Protein AF-A0A7K7SKT2-F1 (afdb_monomer_lite)

Radius of gyration: 25.68 Å; chains: 1; bounding box: 48×36×65 Å

Sequence (162 aa):
AFCPAHSPEQAVEATPEPGTQCLICMEPVEDRKTYSTMVCPACKSTWFHRDCIQGQALCAGILSLQCPLCRNSEAFVVEMFIMGIRIPFRLPSWEDEDAFAELGERHSQCDANDCLYPGGRDEAEEEGPWELLLCCSCAAEGTHRHCSGLRDSITSWECDSC

Structure (mmCIF, N/CA/C/O backbone):
data_AF-A0A7K7SKT2-F1
#
_entry.id   AF-A0A7K7SKT2-F1
#
loop_
_atom_site.group_PDB
_atom_site.id
_atom_site.type_symbol
_atom_site.label_atom_id
_atom_site.label_alt_id
_atom_site.label_comp_id
_atom_site.label_asym_id
_atom_site.label_entity_id
_atom_site.label_seq_id
_atom_site.pdbx_PDB_ins_code
_atom_site.Cartn_x
_atom_site.Cartn_y
_atom_site.Cartn_z
_atom_site.occupancy
_atom_site.B_iso_or_equiv
_atom_site.auth_seq_id
_atom_site.auth_comp_id
_atom_site.auth_asym_id
_atom_site.auth_atom_id
_atom_site.pdbx_PDB_model_num
ATOM 1 N N . ALA A 1 1 ? -6.955 -21.177 13.430 1.00 64.81 1 ALA A N 1
ATOM 2 C CA . ALA A 1 1 ? -8.036 -20.200 13.191 1.00 64.81 1 ALA A CA 1
ATOM 3 C C . ALA A 1 1 ? -8.945 -20.189 14.410 1.00 64.81 1 ALA A C 1
ATOM 5 O O . ALA A 1 1 ? -9.158 -21.254 14.982 1.00 64.81 1 ALA A O 1
ATOM 6 N N . PHE A 1 2 ? -9.422 -19.017 14.829 1.00 75.62 2 PHE A N 1
ATOM 7 C CA . PHE A 1 2 ? -10.395 -18.904 15.916 1.00 75.62 2 PHE A CA 1
ATOM 8 C C . PHE A 1 2 ? -11.790 -19.264 15.402 1.00 75.62 2 PHE A C 1
ATOM 10 O O . PHE A 1 2 ? -12.119 -18.951 14.259 1.00 75.62 2 PHE A O 1
ATOM 17 N N . CYS A 1 3 ? -12.607 -19.928 16.219 1.00 79.75 3 CYS A N 1
ATOM 18 C CA . CYS A 1 3 ? -14.021 -20.092 15.893 1.00 79.75 3 CYS A CA 1
ATOM 19 C C . CYS A 1 3 ? -14.798 -18.819 16.269 1.00 79.75 3 CYS A C 1
ATOM 21 O O . CYS A 1 3 ? -14.359 -18.111 17.176 1.00 79.75 3 CYS A O 1
ATOM 23 N N . PRO A 1 4 ? -15.980 -18.570 15.679 1.00 74.00 4 PRO A N 1
ATOM 24 C CA . PRO A 1 4 ? -16.787 -17.387 15.992 1.00 74.00 4 PRO A CA 1
ATOM 25 C C . PRO A 1 4 ? -17.109 -17.210 17.484 1.00 74.00 4 PRO A C 1
ATOM 27 O O . PRO A 1 4 ? -17.221 -16.091 17.957 1.00 74.00 4 PRO A O 1
ATOM 30 N N . ALA A 1 5 ? -17.221 -18.307 18.243 1.00 79.38 5 ALA A N 1
ATOM 31 C CA . ALA A 1 5 ? -17.481 -18.263 19.685 1.00 79.38 5 ALA A CA 1
ATOM 32 C C . ALA A 1 5 ? -16.248 -17.918 20.545 1.00 79.38 5 ALA A C 1
ATOM 34 O O . ALA A 1 5 ? -16.393 -17.637 21.729 1.00 79.38 5 ALA A O 1
ATOM 35 N N . HIS A 1 6 ? -15.040 -17.977 19.979 1.00 81.69 6 HIS A N 1
ATOM 36 C CA . HIS A 1 6 ? -13.777 -17.800 20.706 1.00 81.69 6 HIS A CA 1
ATOM 37 C C . HIS A 1 6 ? -12.801 -16.907 19.925 1.00 81.69 6 HIS A C 1
ATOM 39 O O . HIS A 1 6 ? -11.587 -17.113 19.976 1.00 81.69 6 HIS A O 1
ATOM 45 N N . SER A 1 7 ? -13.317 -15.953 19.147 1.00 83.44 7 SER A N 1
ATOM 46 C CA . SER A 1 7 ? -12.481 -14.936 18.517 1.00 83.44 7 SER A CA 1
ATOM 47 C C . SER A 1 7 ? -11.961 -13.959 19.571 1.00 83.44 7 SER A C 1
ATOM 49 O O . SER A 1 7 ? -12.744 -13.532 20.418 1.00 83.44 7 SER A O 1
ATOM 51 N N . PRO A 1 8 ? -10.672 -13.586 19.532 1.00 89.56 8 PRO A N 1
ATOM 52 C CA . PRO A 1 8 ? -10.149 -12.562 20.421 1.00 89.56 8 PRO A CA 1
ATOM 53 C C . PRO A 1 8 ? -10.796 -11.210 20.103 1.00 89.56 8 PRO A C 1
ATOM 55 O O . PRO A 1 8 ? -11.093 -10.907 18.946 1.00 89.56 8 PRO A O 1
ATOM 58 N N . GLU A 1 9 ? -10.974 -10.397 21.137 1.00 90.31 9 GLU A N 1
ATOM 59 C CA . GLU A 1 9 ? -11.464 -9.025 21.038 1.00 90.31 9 GLU A CA 1
ATOM 60 C C . GLU A 1 9 ? -10.409 -8.078 21.608 1.00 90.31 9 GLU A C 1
ATOM 62 O O . GLU A 1 9 ? -9.781 -8.381 22.626 1.00 90.31 9 GLU A O 1
ATOM 67 N N . GLN A 1 10 ? -10.204 -6.922 20.972 1.00 92.12 10 GLN A N 1
ATOM 68 C CA . GLN A 1 10 ? -9.251 -5.946 21.497 1.00 92.12 10 GLN A CA 1
ATOM 69 C C . GLN A 1 10 ? -9.796 -5.339 22.786 1.00 92.12 10 GLN A C 1
ATOM 71 O O . GLN A 1 10 ? -10.932 -4.869 22.817 1.00 92.12 10 GLN A O 1
ATOM 76 N N . ALA A 1 11 ? -8.969 -5.252 23.824 1.00 89.12 11 ALA A N 1
ATOM 77 C CA . ALA A 1 11 ? -9.345 -4.611 25.088 1.00 89.12 11 ALA A CA 1
ATOM 78 C C . ALA A 1 11 ? -9.380 -3.071 25.000 1.00 89.12 11 ALA A C 1
ATOM 80 O O . ALA A 1 11 ? -9.756 -2.391 25.949 1.00 89.12 11 ALA A O 1
ATOM 81 N N . VAL A 1 12 ? -8.950 -2.499 23.871 1.00 89.38 12 VAL A N 1
ATOM 82 C CA . VAL A 1 12 ? -8.908 -1.050 23.664 1.00 89.38 12 VAL A CA 1
ATOM 83 C C . VAL A 1 12 ? -10.330 -0.492 23.590 1.00 89.38 12 VAL A C 1
ATOM 85 O O . VAL A 1 12 ? -11.106 -0.852 22.701 1.00 89.38 12 VAL A O 1
ATOM 88 N N . GLU A 1 13 ? -10.647 0.413 24.513 1.00 89.06 13 GLU A N 1
ATOM 89 C CA . GLU A 1 13 ? -11.883 1.198 24.522 1.00 89.06 13 GLU A CA 1
ATOM 90 C C . GLU A 1 13 ? -11.756 2.367 23.538 1.00 89.06 13 GLU A C 1
ATOM 92 O O . GLU A 1 13 ? -11.244 3.438 23.871 1.00 89.06 13 GLU A O 1
ATOM 97 N N . ALA A 1 14 ? -12.163 2.127 22.295 1.00 90.94 14 ALA A N 1
ATOM 98 C CA . ALA A 1 14 ? -12.254 3.122 21.237 1.00 90.94 14 ALA A CA 1
ATOM 99 C C . ALA A 1 14 ? -13.422 2.759 20.312 1.00 90.94 14 ALA A C 1
ATOM 101 O O . ALA A 1 14 ? -13.755 1.582 20.158 1.00 90.94 14 ALA A O 1
ATOM 102 N N . THR A 1 15 ? -14.019 3.764 19.678 1.00 91.38 15 THR A N 1
ATOM 103 C CA . THR A 1 15 ? -15.048 3.602 18.643 1.00 91.38 15 THR A CA 1
ATOM 104 C C . THR A 1 15 ? -14.706 4.492 17.451 1.00 91.38 15 THR A C 1
ATOM 106 O O . THR A 1 15 ? -14.286 5.631 17.673 1.00 91.38 15 THR A O 1
ATOM 109 N N . PRO A 1 16 ? -14.850 4.007 16.209 1.00 91.81 16 PRO A N 1
ATOM 110 C CA . PRO A 1 16 ? -14.607 4.828 15.034 1.00 91.81 16 PRO A CA 1
ATOM 111 C C . PRO A 1 16 ? -15.690 5.902 14.911 1.00 91.81 16 PRO A C 1
ATOM 113 O O . PRO A 1 16 ? -16.852 5.681 15.250 1.00 91.81 16 PRO A O 1
ATOM 116 N N . GLU A 1 17 ? -15.309 7.076 14.416 1.00 91.81 17 GLU A N 1
ATOM 117 C CA . GLU A 1 17 ? -16.280 8.100 14.036 1.00 91.81 17 GLU A CA 1
ATOM 118 C C . GLU A 1 17 ? -17.007 7.681 12.743 1.00 91.81 17 GLU A C 1
ATOM 120 O O . GLU A 1 17 ? -16.439 6.939 11.928 1.00 91.81 17 GLU A O 1
ATOM 125 N N . PRO A 1 18 ? -18.248 8.143 12.503 1.00 89.56 18 PRO A N 1
ATOM 126 C CA . PRO A 1 18 ? -18.961 7.852 11.263 1.00 89.56 18 PRO A CA 1
ATOM 127 C C . PRO A 1 18 ? -18.143 8.254 10.030 1.00 89.56 18 PRO A C 1
ATOM 129 O O . PRO A 1 18 ? -17.683 9.388 9.924 1.00 89.56 18 PRO A O 1
ATOM 132 N N . GLY A 1 19 ? -17.973 7.324 9.089 1.00 90.94 19 GLY A N 1
ATOM 133 C CA . GLY A 1 19 ? -17.179 7.555 7.878 1.00 90.94 19 GLY A CA 1
ATOM 134 C C . GLY A 1 19 ? -15.667 7.395 8.064 1.00 90.94 19 GLY A C 1
ATOM 135 O O . GLY A 1 19 ? -14.916 7.732 7.152 1.00 90.94 19 GLY A O 1
ATOM 136 N N . THR A 1 20 ? -15.207 6.866 9.205 1.00 95.38 20 THR A N 1
ATOM 137 C CA . THR A 1 20 ? -13.800 6.477 9.377 1.00 95.38 20 THR A CA 1
ATOM 138 C C . THR A 1 20 ? -13.380 5.516 8.263 1.00 95.38 20 THR A C 1
ATOM 140 O O . THR A 1 20 ? -14.054 4.521 7.997 1.00 95.38 20 THR A O 1
ATOM 143 N N . GLN A 1 21 ? -12.245 5.801 7.626 1.00 97.00 21 GLN A N 1
ATOM 144 C CA . GLN A 1 21 ? -11.683 4.983 6.553 1.00 97.00 21 GLN A CA 1
ATOM 145 C C . GLN A 1 21 ? -10.508 4.142 7.047 1.00 97.00 21 GLN A C 1
ATOM 147 O O . GLN A 1 21 ? -9.722 4.565 7.899 1.00 97.00 21 GLN A O 1
ATOM 152 N N . CYS A 1 22 ? -10.357 2.954 6.469 1.00 97.69 22 CYS A N 1
ATOM 153 C CA . CYS A 1 22 ? -9.167 2.140 6.638 1.00 97.69 22 CYS A CA 1
ATOM 154 C C . CYS A 1 22 ? -7.997 2.770 5.875 1.00 97.69 22 CYS A C 1
ATOM 156 O O . CYS A 1 22 ? -8.047 2.865 4.654 1.00 97.69 22 CYS A O 1
ATOM 158 N N . LEU A 1 23 ? -6.897 3.112 6.554 1.00 94.94 23 LEU A N 1
ATOM 159 C CA . LEU A 1 23 ? -5.733 3.740 5.897 1.00 94.94 23 LEU A CA 1
ATOM 160 C C . LEU A 1 23 ? -4.964 2.828 4.922 1.00 94.94 23 LEU A C 1
ATOM 162 O O . LEU A 1 23 ? -4.006 3.278 4.304 1.00 94.94 23 LEU A O 1
ATOM 166 N N . ILE A 1 24 ? -5.330 1.548 4.814 1.00 96.31 24 ILE A N 1
ATOM 167 C CA . ILE A 1 24 ? -4.671 0.595 3.911 1.00 96.31 24 ILE A CA 1
ATOM 168 C C . ILE A 1 24 ? -5.394 0.545 2.561 1.00 96.31 24 ILE A C 1
ATOM 170 O O . ILE A 1 24 ? -4.744 0.611 1.526 1.00 96.31 24 ILE A O 1
ATOM 174 N N . CYS A 1 25 ? -6.726 0.426 2.562 1.00 97.12 25 CYS A N 1
ATOM 175 C CA . CYS A 1 25 ? -7.523 0.330 1.334 1.00 97.12 25 CYS A CA 1
ATOM 176 C C . CYS A 1 25 ? -8.315 1.599 0.997 1.00 97.12 25 CYS A C 1
ATOM 178 O O . CYS A 1 25 ? -8.909 1.657 -0.070 1.00 97.12 25 CYS A O 1
ATOM 180 N N . MET A 1 26 ? -8.339 2.593 1.890 1.00 96.62 26 MET A N 1
ATOM 181 C CA . MET A 1 26 ? -9.108 3.841 1.772 1.00 96.62 26 MET A CA 1
ATOM 182 C C . MET A 1 26 ? -10.637 3.664 1.727 1.00 96.62 26 MET A C 1
ATOM 184 O O . MET A 1 26 ? -11.364 4.619 1.471 1.00 96.62 26 MET A O 1
ATOM 188 N N . GLU A 1 27 ? -11.137 2.472 2.056 1.00 97.56 27 GLU A N 1
ATOM 189 C CA . GLU A 1 27 ? -12.569 2.172 2.163 1.00 97.56 27 GLU A CA 1
ATOM 190 C C . GLU A 1 27 ? -13.083 2.358 3.602 1.00 97.56 27 GLU A C 1
ATOM 192 O O . GLU A 1 27 ? -12.307 2.195 4.555 1.00 97.56 27 GLU A O 1
ATOM 197 N N . PRO A 1 28 ? -14.374 2.698 3.794 1.00 96.62 28 PRO A N 1
ATOM 198 C CA . PRO A 1 28 ? -14.957 2.878 5.119 1.00 96.62 28 PRO A CA 1
ATOM 199 C C . PRO A 1 28 ? -14.929 1.576 5.921 1.00 96.62 28 PRO A C 1
ATOM 201 O O . PRO A 1 28 ? -15.227 0.508 5.391 1.00 96.62 28 PRO A O 1
ATOM 204 N N . VAL A 1 29 ? -14.606 1.685 7.209 1.00 96.44 29 VAL A N 1
ATOM 205 C CA . VAL A 1 29 ? -14.740 0.573 8.161 1.00 96.44 29 VAL A CA 1
ATOM 206 C C . VAL A 1 29 ? -16.134 0.558 8.788 1.00 96.44 29 VAL A C 1
ATOM 208 O O . VAL A 1 29 ? -16.888 1.529 8.689 1.00 96.44 29 VAL A O 1
ATOM 211 N N . GLU A 1 30 ? -16.478 -0.536 9.469 1.00 93.31 30 GLU A N 1
ATOM 212 C CA . GLU A 1 30 ? -17.684 -0.576 10.299 1.00 93.31 30 GLU A CA 1
ATOM 213 C C . GLU A 1 30 ? -17.614 0.484 11.414 1.00 93.31 30 GLU A C 1
ATOM 215 O O . GLU A 1 30 ? -16.544 0.849 11.900 1.00 93.31 30 GLU A O 1
ATOM 220 N N . ASP A 1 31 ? -18.775 0.952 11.867 1.00 91.06 31 ASP A N 1
ATOM 221 C CA . ASP A 1 31 ? -18.943 1.990 12.895 1.00 91.06 31 ASP A CA 1
ATOM 222 C C . ASP A 1 31 ? -18.629 1.514 14.328 1.00 91.06 31 ASP A C 1
ATOM 224 O O . ASP A 1 31 ? -18.846 2.225 15.311 1.00 91.06 31 ASP A O 1
ATOM 228 N N . ARG A 1 32 ? -18.090 0.302 14.462 1.00 88.62 32 ARG A N 1
ATOM 229 C CA . ARG A 1 32 ? -17.734 -0.320 15.734 1.00 88.62 32 ARG A CA 1
ATOM 230 C C . ARG A 1 32 ? -16.593 -1.306 15.558 1.00 88.62 32 ARG A C 1
ATOM 232 O O . ARG A 1 32 ? -16.378 -1.877 14.494 1.00 88.62 32 ARG A O 1
ATOM 239 N N . LYS A 1 33 ? -15.908 -1.556 16.668 1.00 90.50 33 LYS A N 1
ATOM 240 C CA . LYS A 1 33 ? -14.952 -2.651 16.797 1.00 90.50 33 LYS A CA 1
ATOM 241 C C . LYS A 1 33 ? -15.678 -3.992 16.669 1.00 90.50 33 LYS A C 1
ATOM 243 O O . LYS A 1 33 ? -16.632 -4.255 17.401 1.00 90.50 33 LYS A O 1
ATOM 248 N N . THR A 1 34 ? -15.194 -4.838 15.772 1.00 91.06 34 THR A N 1
ATOM 249 C CA . THR A 1 34 ? -15.699 -6.194 15.516 1.00 91.06 34 THR A CA 1
ATOM 250 C C . THR A 1 34 ? -14.526 -7.113 15.194 1.00 91.06 34 THR A C 1
ATOM 252 O O . THR A 1 34 ? -13.374 -6.685 15.170 1.00 91.06 34 THR A O 1
ATOM 255 N N . TYR A 1 35 ? -14.789 -8.392 14.917 1.00 89.88 35 TYR A N 1
ATOM 256 C CA . TYR A 1 35 ? -13.738 -9.287 14.433 1.00 89.88 35 TYR A CA 1
ATOM 257 C C . TYR A 1 35 ? -13.106 -8.788 13.118 1.00 89.88 35 TYR A C 1
ATOM 259 O O . TYR A 1 35 ? -11.904 -8.962 12.916 1.00 89.88 35 TYR A O 1
ATOM 267 N N . SER A 1 36 ? -13.895 -8.154 12.242 1.00 92.75 36 SER A N 1
ATOM 268 C CA . SER A 1 36 ? -13.469 -7.584 10.956 1.00 92.75 36 SER A CA 1
ATOM 269 C C . SER A 1 36 ? -12.866 -6.182 11.075 1.00 92.75 36 SER A C 1
ATOM 271 O O . SER A 1 36 ? -12.106 -5.798 10.187 1.00 92.75 36 SER A O 1
ATOM 273 N N . THR A 1 37 ? -13.149 -5.440 12.148 1.00 95.19 37 THR A N 1
ATOM 274 C CA . THR A 1 37 ? -12.765 -4.027 12.300 1.00 95.19 37 THR A CA 1
ATOM 275 C C . THR A 1 37 ? -11.913 -3.813 13.549 1.00 95.19 37 THR A C 1
ATOM 277 O O . THR A 1 37 ? -12.400 -3.936 14.674 1.00 95.19 37 THR A O 1
ATOM 280 N N . MET A 1 38 ? -10.641 -3.457 13.352 1.00 95.81 38 MET A N 1
ATOM 281 C CA . MET A 1 38 ? -9.636 -3.341 14.415 1.00 95.81 38 MET A CA 1
ATOM 282 C C . MET A 1 38 ? -9.064 -1.924 14.520 1.00 95.81 38 MET A C 1
ATOM 284 O O . MET A 1 38 ? -8.969 -1.204 13.528 1.00 95.81 38 MET A O 1
ATOM 288 N N . VAL A 1 39 ? -8.626 -1.542 15.718 1.00 96.94 39 VAL A N 1
ATOM 289 C CA . VAL A 1 39 ? -8.014 -0.243 16.028 1.00 96.94 39 VAL A CA 1
ATOM 290 C C . VAL A 1 39 ? -6.525 -0.395 16.333 1.00 96.94 39 VAL A C 1
ATOM 292 O O . VAL A 1 39 ? -6.086 -1.387 16.919 1.00 96.94 39 VAL A O 1
ATOM 295 N N . CYS A 1 40 ? -5.722 0.609 15.985 1.00 97.00 40 CYS A N 1
ATOM 296 C CA . CYS A 1 40 ? -4.346 0.685 16.465 1.00 97.00 40 CYS A CA 1
ATOM 297 C C . CYS A 1 40 ? -4.329 0.862 18.000 1.00 97.00 40 CYS A C 1
ATOM 299 O O . CYS A 1 40 ? -4.830 1.878 18.490 1.00 97.00 40 CYS A O 1
ATOM 301 N N . PRO A 1 41 ? -3.687 -0.033 18.775 1.00 96.56 41 PRO A N 1
ATOM 302 C CA . PRO A 1 41 ? -3.657 0.071 20.237 1.00 96.56 41 PRO A CA 1
ATOM 303 C C . PRO A 1 41 ? -2.857 1.277 20.745 1.00 96.56 41 PRO A C 1
ATOM 305 O O . PRO A 1 41 ? -3.121 1.779 21.836 1.00 96.56 41 PRO A O 1
ATOM 308 N N . ALA A 1 42 ? -1.889 1.755 19.956 1.00 96.12 42 ALA A N 1
ATOM 309 C CA . ALA A 1 42 ? -1.001 2.843 20.346 1.00 96.12 42 ALA A CA 1
ATOM 310 C C . ALA A 1 42 ? -1.666 4.217 20.193 1.00 96.12 42 ALA A C 1
ATOM 312 O O . ALA A 1 42 ? -1.724 4.983 21.150 1.00 96.12 42 ALA A O 1
ATOM 313 N N . CYS A 1 43 ? -2.172 4.538 18.996 1.00 95.62 43 CYS A N 1
ATOM 314 C CA . CYS A 1 43 ? -2.773 5.852 18.737 1.00 95.62 43 CYS A CA 1
ATOM 315 C C . CYS A 1 43 ? -4.280 5.906 18.993 1.00 95.62 43 CYS A C 1
ATOM 317 O O . CYS A 1 43 ? -4.806 6.997 19.183 1.00 95.62 43 CYS A O 1
ATOM 319 N N . LYS A 1 44 ? -4.971 4.756 19.008 1.00 94.88 44 LYS A N 1
ATOM 320 C CA . LYS A 1 44 ? -6.414 4.621 19.286 1.00 94.88 44 LYS A CA 1
ATOM 321 C C . LYS A 1 44 ? -7.346 5.396 18.345 1.00 94.88 44 LYS A C 1
ATOM 323 O O . LYS A 1 44 ? -8.550 5.411 18.563 1.00 94.88 44 LYS A O 1
ATOM 328 N N . SER A 1 45 ? -6.799 6.020 17.305 1.00 92.69 45 SER A N 1
ATOM 329 C CA . SER A 1 45 ? -7.532 6.834 16.336 1.00 92.69 45 SER A CA 1
ATOM 330 C C . SER A 1 45 ? -7.594 6.198 14.952 1.00 92.69 45 SER A C 1
ATOM 332 O O . SER A 1 45 ? -8.477 6.528 14.169 1.00 92.69 45 SER A O 1
ATOM 334 N N . THR A 1 46 ? -6.672 5.289 14.627 1.00 95.75 46 THR A N 1
ATOM 335 C CA . THR A 1 46 ? -6.643 4.623 13.321 1.00 95.75 46 THR A CA 1
ATOM 336 C C . THR A 1 46 ? -7.344 3.280 13.360 1.00 95.75 46 THR A C 1
ATOM 338 O O . THR A 1 46 ? -7.046 2.454 14.227 1.00 95.75 46 THR A O 1
ATOM 341 N N . TRP A 1 47 ? -8.200 3.054 12.369 1.00 97.31 47 TRP A N 1
ATOM 342 C CA . TRP A 1 47 ? -9.009 1.855 12.218 1.00 97.31 47 TRP A CA 1
ATOM 343 C C . TRP A 1 47 ? -8.690 1.133 10.918 1.00 97.31 47 TRP A C 1
ATOM 345 O O . TRP A 1 47 ? -8.267 1.747 9.936 1.00 97.31 47 TRP A O 1
ATOM 355 N N . PHE A 1 48 ? -8.874 -0.182 10.914 1.00 97.69 48 PHE A N 1
ATOM 356 C CA . PHE A 1 48 ? -8.518 -1.020 9.783 1.00 97.69 48 PHE A CA 1
ATOM 357 C C . PHE A 1 48 ? -9.442 -2.220 9.649 1.00 97.69 48 PHE A C 1
ATOM 359 O O . PHE A 1 48 ? -9.881 -2.799 10.644 1.00 97.69 48 PHE A O 1
ATOM 366 N N . HIS A 1 49 ? -9.619 -2.664 8.408 1.00 98.00 49 HIS A N 1
ATOM 367 C CA . HIS A 1 49 ? -10.110 -4.006 8.149 1.00 98.00 49 HIS A CA 1
ATOM 368 C C . HIS A 1 49 ? -9.059 -5.036 8.569 1.00 98.00 49 HIS A C 1
ATOM 370 O O . HIS A 1 49 ? -7.866 -4.898 8.270 1.00 98.00 49 HIS A O 1
ATOM 376 N N . ARG A 1 50 ? -9.516 -6.107 9.216 1.00 96.56 50 ARG A N 1
ATOM 377 C CA . ARG A 1 50 ? -8.689 -7.249 9.607 1.00 96.56 50 ARG A CA 1
ATOM 378 C C . ARG A 1 50 ? -7.924 -7.826 8.423 1.00 96.56 50 ARG A C 1
ATOM 380 O O . ARG A 1 50 ? -6.723 -8.061 8.535 1.00 96.56 50 ARG A O 1
ATOM 387 N N . ASP A 1 51 ? -8.600 -7.997 7.293 1.00 97.12 51 ASP A N 1
ATOM 388 C CA . ASP A 1 51 ? -8.004 -8.563 6.083 1.00 97.12 51 ASP A CA 1
ATOM 389 C C . ASP A 1 51 ? -6.932 -7.644 5.490 1.00 97.12 51 ASP A C 1
ATOM 391 O O . ASP A 1 51 ? -5.883 -8.119 5.056 1.00 97.12 51 ASP A O 1
ATOM 395 N N . CYS A 1 52 ? -7.127 -6.324 5.563 1.00 98.00 52 CYS A N 1
ATOM 396 C CA . CYS A 1 52 ? -6.114 -5.359 5.143 1.00 98.00 52 CYS A CA 1
ATOM 397 C C . CYS A 1 52 ? -4.855 -5.447 6.013 1.00 98.00 52 CYS A C 1
ATOM 399 O O . CYS A 1 52 ? -3.746 -5.484 5.481 1.00 98.00 52 CYS A O 1
ATOM 401 N N . ILE A 1 53 ? -5.009 -5.547 7.339 1.00 97.19 53 ILE A N 1
ATOM 402 C CA . ILE A 1 53 ? -3.869 -5.765 8.241 1.00 97.19 53 ILE A CA 1
ATOM 403 C C . ILE A 1 53 ? -3.212 -7.116 7.965 1.00 97.19 53 ILE A C 1
ATOM 405 O O . ILE A 1 53 ? -1.988 -7.211 7.982 1.00 97.19 53 ILE A O 1
ATOM 409 N N . GLN A 1 54 ? -3.993 -8.162 7.691 1.00 97.38 54 GLN A N 1
ATOM 410 C CA . GLN A 1 54 ? -3.457 -9.480 7.374 1.00 97.38 54 GLN A CA 1
ATOM 411 C C . GLN A 1 54 ? -2.616 -9.455 6.093 1.00 97.38 54 GLN A C 1
ATOM 413 O O . GLN A 1 54 ? -1.526 -10.030 6.086 1.00 97.38 54 GLN A O 1
ATOM 418 N N . GLY A 1 55 ? -3.079 -8.767 5.047 1.00 96.44 55 GLY A N 1
ATOM 419 C CA . GLY A 1 55 ? -2.307 -8.534 3.827 1.00 96.44 55 GLY A CA 1
ATOM 420 C C . GLY A 1 55 ? -1.027 -7.748 4.108 1.00 96.44 55 GLY A C 1
ATOM 421 O O . GLY A 1 55 ? 0.063 -8.204 3.766 1.00 96.44 55 GLY A O 1
ATOM 422 N N . GLN A 1 56 ? -1.136 -6.626 4.826 1.00 95.81 56 GLN A N 1
ATOM 423 C CA . GLN A 1 56 ? 0.021 -5.806 5.188 1.00 95.81 56 GLN A CA 1
ATOM 424 C C . GLN A 1 56 ? 1.050 -6.591 6.013 1.00 95.81 56 GLN A C 1
ATOM 426 O O . GLN A 1 56 ? 2.243 -6.502 5.743 1.00 95.81 56 GLN A O 1
ATOM 431 N N . ALA A 1 57 ? 0.613 -7.392 6.986 1.00 96.56 57 ALA A N 1
ATOM 432 C CA . ALA A 1 57 ? 1.483 -8.231 7.803 1.00 96.56 57 ALA A CA 1
ATOM 433 C C . ALA A 1 57 ? 2.202 -9.298 6.974 1.00 96.56 57 ALA A C 1
ATOM 435 O O . ALA A 1 57 ? 3.391 -9.539 7.189 1.00 96.56 57 ALA A O 1
ATOM 436 N N . LEU A 1 58 ? 1.506 -9.927 6.021 1.00 95.38 58 LEU A N 1
ATOM 437 C CA . LEU A 1 58 ? 2.121 -10.904 5.127 1.00 95.38 58 LEU A CA 1
ATOM 438 C C . LEU A 1 58 ? 3.196 -10.252 4.263 1.00 95.38 58 LEU A C 1
ATOM 440 O O . LEU A 1 58 ? 4.270 -10.839 4.150 1.00 95.38 58 LEU A O 1
ATOM 444 N N . CYS A 1 59 ? 2.945 -9.063 3.709 1.00 92.25 59 CYS A N 1
ATOM 445 C CA . CYS A 1 59 ? 3.916 -8.332 2.893 1.00 92.25 59 CYS A CA 1
ATOM 446 C C . CYS A 1 59 ? 5.089 -7.794 3.721 1.00 92.25 59 CYS A C 1
ATOM 448 O O . CYS A 1 59 ? 6.233 -8.045 3.371 1.00 92.25 59 CYS A O 1
ATOM 450 N N . ALA A 1 60 ? 4.825 -7.105 4.832 1.00 93.75 60 ALA A N 1
ATOM 451 C CA . ALA A 1 60 ? 5.844 -6.417 5.627 1.00 93.75 60 ALA A CA 1
ATOM 452 C C . ALA A 1 60 ? 6.694 -7.352 6.500 1.00 93.75 60 ALA A C 1
ATOM 454 O O . ALA A 1 60 ? 7.836 -7.033 6.819 1.00 93.75 60 ALA A O 1
ATOM 455 N N . GLY A 1 61 ? 6.134 -8.481 6.941 1.00 93.94 61 GLY A N 1
ATOM 456 C CA . GLY A 1 61 ? 6.772 -9.318 7.953 1.00 93.94 61 GLY A CA 1
ATOM 457 C C . GLY A 1 61 ? 6.925 -8.617 9.309 1.00 93.94 61 GLY A C 1
ATOM 458 O O . GLY A 1 61 ? 6.526 -7.470 9.512 1.00 93.94 61 GLY A O 1
ATOM 459 N N . ILE A 1 62 ? 7.493 -9.331 10.280 1.00 93.94 62 ILE A N 1
ATOM 460 C CA . ILE A 1 62 ? 7.620 -8.834 11.659 1.00 93.94 62 ILE A CA 1
ATOM 461 C C . ILE A 1 62 ? 8.545 -7.615 11.788 1.00 93.94 62 ILE A C 1
ATOM 463 O O . ILE A 1 62 ? 8.375 -6.817 12.704 1.00 93.94 62 ILE A O 1
ATOM 467 N N . LEU A 1 63 ? 9.515 -7.471 10.882 1.00 90.94 63 LEU A N 1
ATOM 468 C CA . LEU A 1 63 ? 10.560 -6.448 10.971 1.00 90.94 63 LEU A CA 1
ATOM 469 C C . LEU A 1 63 ? 10.083 -5.063 10.520 1.00 90.94 63 LEU A C 1
ATOM 471 O O . LEU A 1 63 ? 10.665 -4.061 10.928 1.00 90.94 63 LEU A O 1
ATOM 475 N N . SER A 1 64 ? 9.027 -4.995 9.707 1.00 94.50 64 SER A N 1
ATOM 476 C CA . SER A 1 64 ? 8.543 -3.731 9.134 1.00 94.50 64 SER A CA 1
ATOM 477 C C . SER A 1 64 ? 7.050 -3.490 9.334 1.00 94.50 64 SER A C 1
ATOM 479 O O . SER A 1 64 ? 6.525 -2.471 8.880 1.00 94.50 64 SER A O 1
ATOM 481 N N . LEU A 1 65 ? 6.347 -4.388 10.028 1.00 96.38 65 LEU A N 1
ATOM 482 C CA . LEU A 1 65 ? 4.960 -4.156 10.404 1.00 96.38 65 LEU A CA 1
ATOM 483 C C . LEU A 1 65 ? 4.876 -3.087 11.502 1.00 96.38 65 LEU A C 1
ATOM 485 O O . LEU A 1 65 ? 5.412 -3.232 12.599 1.00 96.38 65 LEU A O 1
ATOM 489 N N . GLN A 1 66 ? 4.155 -2.013 11.206 1.00 97.31 66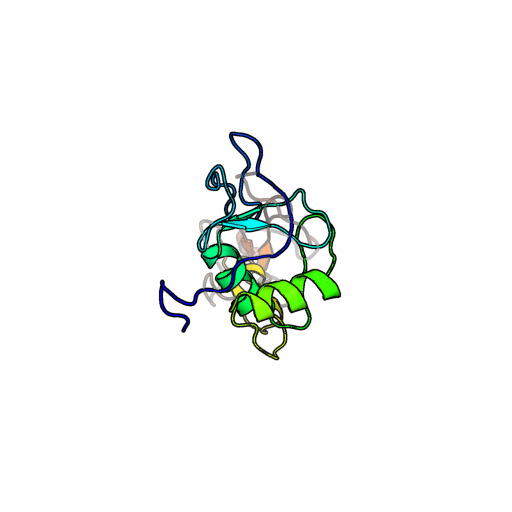 GLN A N 1
ATOM 490 C CA . GLN A 1 66 ? 3.902 -0.902 12.116 1.00 97.31 66 GLN A CA 1
ATOM 491 C C . GLN A 1 66 ? 2.597 -0.208 11.735 1.00 97.31 66 GLN A C 1
ATOM 493 O O . GLN A 1 66 ? 2.125 -0.331 10.602 1.00 97.31 66 GLN A O 1
ATOM 498 N N . CYS A 1 67 ? 2.029 0.560 12.663 1.00 97.56 67 CYS A N 1
ATOM 499 C CA . CYS A 1 67 ? 0.872 1.394 12.354 1.00 97.56 67 CYS A CA 1
ATOM 500 C C . CYS A 1 67 ? 1.225 2.420 11.253 1.00 97.56 67 CYS A C 1
ATOM 502 O O . CYS A 1 67 ? 2.155 3.206 11.462 1.00 97.56 67 CYS A O 1
ATOM 504 N N . PRO A 1 68 ? 0.475 2.493 10.136 1.00 95.38 68 PRO A N 1
ATOM 505 C CA . PRO A 1 68 ? 0.723 3.473 9.075 1.00 95.38 68 PRO A CA 1
ATOM 506 C C . PRO A 1 68 ? 0.675 4.936 9.538 1.00 95.38 68 PRO A C 1
ATOM 508 O O . PRO A 1 68 ? 1.382 5.771 8.982 1.00 95.38 68 PRO A O 1
ATOM 511 N N . LEU A 1 69 ? -0.123 5.250 10.569 1.00 96.00 69 LEU A N 1
ATOM 512 C CA . LEU A 1 69 ? -0.263 6.616 11.077 1.00 96.00 69 LEU A CA 1
ATOM 513 C C . LEU A 1 69 ? 0.828 6.977 12.094 1.00 96.00 69 LEU A C 1
ATOM 515 O O . LEU A 1 69 ? 1.602 7.905 11.884 1.00 96.00 69 LEU A O 1
ATOM 519 N N . CYS A 1 70 ? 0.886 6.261 13.221 1.00 96.94 70 CYS A N 1
ATOM 520 C CA . CYS A 1 70 ? 1.760 6.633 14.340 1.00 96.94 70 CYS A CA 1
ATOM 521 C C . CYS A 1 70 ? 3.129 5.946 14.328 1.00 96.94 70 CYS A C 1
ATOM 523 O O . CYS A 1 70 ? 3.942 6.219 15.208 1.00 96.94 70 CYS A O 1
ATOM 525 N N . ARG A 1 71 ? 3.375 5.035 13.375 1.00 96.38 71 ARG A N 1
ATOM 526 C CA . ARG A 1 71 ? 4.622 4.262 13.229 1.00 96.38 71 ARG A CA 1
ATOM 527 C C . ARG A 1 71 ? 5.030 3.449 14.461 1.00 96.38 71 ARG A C 1
ATOM 529 O O . ARG A 1 71 ? 6.160 2.988 14.555 1.00 96.38 71 ARG A O 1
ATOM 536 N N . ASN A 1 72 ? 4.122 3.236 15.412 1.00 97.75 72 ASN A N 1
ATOM 537 C CA . ASN A 1 72 ? 4.384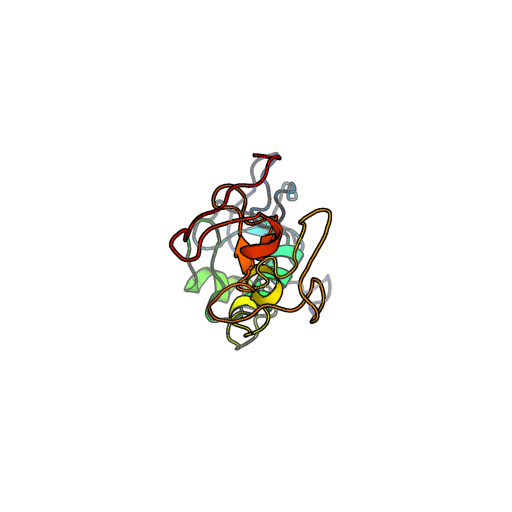 2.316 16.508 1.00 97.75 72 ASN A CA 1
ATOM 538 C C . ASN A 1 72 ? 4.418 0.884 15.955 1.00 97.75 72 ASN A C 1
ATOM 540 O O . ASN A 1 72 ? 3.447 0.444 15.334 1.00 97.75 72 ASN A O 1
ATOM 544 N N . SER A 1 73 ? 5.531 0.188 16.174 1.00 95.81 73 SER A N 1
ATOM 545 C CA . SER A 1 73 ? 5.713 -1.220 15.821 1.00 95.81 73 SER A CA 1
ATOM 546 C C . SER A 1 73 ? 5.409 -2.129 17.008 1.00 95.81 73 SER A C 1
ATOM 548 O O . SER A 1 73 ? 4.607 -3.037 16.875 1.00 95.81 73 SER A O 1
ATOM 550 N N . GLU A 1 74 ? 5.974 -1.859 18.184 1.00 95.62 74 GLU A N 1
ATOM 551 C CA . GLU A 1 74 ? 5.918 -2.765 19.338 1.00 95.62 74 GLU A CA 1
ATOM 552 C C . GLU A 1 74 ? 4.487 -3.105 19.788 1.00 95.62 74 GLU A C 1
ATOM 554 O O . GLU A 1 74 ? 4.059 -4.255 19.679 1.00 95.62 74 GLU A O 1
ATOM 559 N N . ALA A 1 75 ? 3.714 -2.113 20.243 1.00 96.88 75 ALA A N 1
ATOM 560 C CA . ALA A 1 75 ? 2.354 -2.354 20.723 1.00 96.88 75 ALA A CA 1
ATOM 561 C C . ALA A 1 75 ? 1.433 -2.792 19.579 1.00 96.88 75 ALA A C 1
ATOM 563 O O . ALA A 1 75 ? 0.550 -3.622 19.779 1.00 96.88 75 ALA A O 1
ATOM 564 N N . PHE A 1 76 ? 1.652 -2.259 18.373 1.00 97.25 76 PHE A N 1
ATOM 565 C CA . PHE A 1 76 ? 0.878 -2.629 17.194 1.00 97.25 76 PHE A CA 1
ATOM 566 C C . PHE A 1 76 ? 1.061 -4.109 16.832 1.00 97.25 76 PHE A C 1
ATOM 568 O O . PHE A 1 76 ? 0.080 -4.841 16.771 1.00 97.25 76 PHE A O 1
ATOM 575 N N . VAL A 1 77 ? 2.299 -4.569 16.646 1.00 97.00 77 VAL A N 1
ATOM 576 C CA . VAL A 1 77 ? 2.632 -5.953 16.273 1.00 97.00 77 VAL A CA 1
ATOM 577 C C . VAL A 1 77 ? 2.142 -6.937 17.328 1.00 97.00 77 VAL A C 1
ATOM 579 O O . VAL A 1 77 ? 1.516 -7.935 16.969 1.00 97.00 77 VAL A O 1
ATOM 582 N N . VAL A 1 78 ? 2.383 -6.652 18.612 1.00 96.69 78 VAL A N 1
ATOM 583 C CA . VAL A 1 78 ? 1.946 -7.522 19.715 1.00 96.69 78 VAL A CA 1
ATOM 584 C C . VAL A 1 78 ? 0.427 -7.672 19.716 1.00 96.69 78 VAL A C 1
ATOM 586 O O . VAL A 1 78 ? -0.073 -8.795 19.732 1.00 96.69 78 VAL A O 1
ATOM 589 N N . GLU A 1 79 ? -0.314 -6.568 19.633 1.00 96.94 79 GLU A N 1
ATOM 590 C CA . GLU A 1 79 ? -1.777 -6.610 19.605 1.00 96.94 79 GLU A CA 1
ATOM 591 C C . GLU A 1 79 ? -2.295 -7.350 18.368 1.00 96.94 79 GLU A C 1
ATOM 593 O O . GLU A 1 79 ? -3.139 -8.235 18.494 1.00 96.94 79 GLU A O 1
ATOM 598 N N . MET A 1 80 ? -1.766 -7.047 17.175 1.00 96.31 80 MET A N 1
ATOM 599 C CA . MET A 1 80 ? -2.187 -7.721 15.942 1.00 96.31 80 MET A CA 1
ATOM 600 C C . MET A 1 80 ? -1.938 -9.232 16.022 1.00 96.31 80 MET A C 1
ATOM 602 O O . MET A 1 80 ? -2.794 -10.023 15.617 1.00 96.31 80 MET A O 1
ATOM 606 N N . PHE A 1 81 ? -0.811 -9.648 16.605 1.00 95.12 81 PHE A N 1
ATOM 607 C CA . PHE A 1 81 ? -0.505 -11.056 16.840 1.00 95.12 81 PHE A CA 1
ATOM 608 C C . PHE A 1 81 ? -1.510 -11.718 17.794 1.00 95.12 81 PHE A C 1
ATOM 610 O O . PHE A 1 81 ? -2.053 -12.775 17.464 1.00 95.12 81 PHE A O 1
ATOM 617 N N . ILE A 1 82 ? -1.814 -11.091 18.939 1.00 94.69 82 ILE A N 1
ATOM 618 C CA . ILE A 1 82 ? -2.813 -11.592 19.906 1.00 94.69 82 ILE A CA 1
ATOM 619 C C . ILE A 1 82 ? -4.193 -11.695 19.246 1.00 94.69 82 ILE A C 1
ATOM 621 O O . ILE A 1 82 ? -4.909 -12.679 19.443 1.00 94.69 82 ILE A O 1
ATOM 625 N N . MET A 1 83 ? -4.540 -10.724 18.400 1.00 94.62 83 MET A N 1
ATOM 626 C CA . MET A 1 83 ? -5.780 -10.729 17.629 1.00 94.62 83 MET A CA 1
ATOM 627 C C . MET A 1 83 ? -5.808 -11.795 16.533 1.00 94.62 83 MET A C 1
ATOM 629 O O . MET A 1 83 ? -6.838 -11.963 15.882 1.00 94.62 83 MET A O 1
ATOM 633 N N . GLY A 1 84 ? -4.730 -12.553 16.31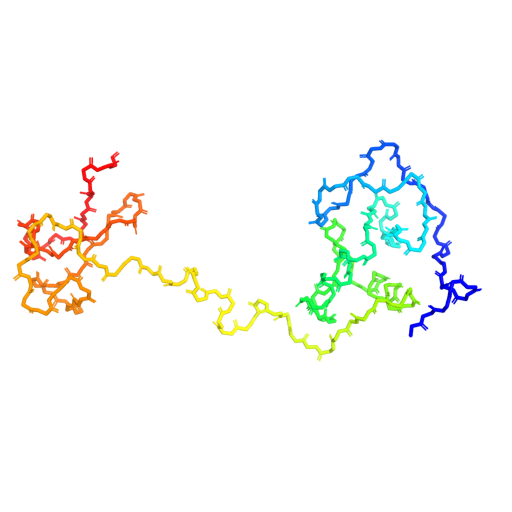5 1.00 94.19 84 GLY A N 1
ATOM 634 C CA . GLY A 1 84 ? -4.681 -13.656 15.359 1.00 94.19 84 GLY A CA 1
ATOM 635 C C . GLY A 1 84 ? -4.249 -13.279 13.956 1.00 94.19 84 GLY A C 1
ATOM 636 O O . GLY A 1 84 ? -4.567 -14.023 13.026 1.00 94.19 84 GLY A O 1
ATOM 637 N N . ILE A 1 85 ? -3.603 -12.130 13.781 1.00 96.12 85 ILE A N 1
ATOM 638 C CA . ILE A 1 85 ? -2.966 -11.785 12.515 1.00 96.12 85 ILE A CA 1
ATOM 639 C C . ILE A 1 85 ? -1.695 -12.613 12.379 1.00 96.12 85 ILE A C 1
ATOM 641 O O . ILE A 1 85 ? -0.836 -12.633 13.262 1.00 96.12 85 ILE A O 1
ATOM 645 N N . ARG A 1 86 ? -1.566 -13.316 11.254 1.00 96.19 86 ARG A N 1
ATOM 646 C CA . ARG A 1 86 ? -0.351 -14.061 10.931 1.00 96.19 86 ARG A CA 1
ATOM 647 C C . ARG A 1 86 ? 0.733 -13.085 10.480 1.00 96.19 86 ARG A C 1
ATOM 649 O O . ARG A 1 86 ? 0.584 -12.460 9.435 1.00 96.19 86 ARG A O 1
ATOM 656 N N . ILE A 1 87 ? 1.827 -13.022 11.233 1.00 96.25 87 ILE A N 1
ATOM 657 C CA . ILE A 1 87 ? 2.972 -12.144 10.970 1.00 96.25 87 ILE A CA 1
ATOM 658 C C . ILE A 1 87 ? 4.208 -13.033 10.747 1.00 96.25 87 ILE A C 1
ATOM 660 O O . ILE A 1 87 ? 4.676 -13.666 11.695 1.00 96.25 87 ILE A O 1
ATOM 664 N N . PRO A 1 88 ? 4.709 -13.174 9.508 1.00 94.62 88 PRO A N 1
ATOM 665 C CA . PRO A 1 88 ? 5.849 -14.033 9.219 1.00 94.62 88 PRO A CA 1
ATOM 666 C C . PRO A 1 88 ? 7.169 -13.411 9.701 1.00 94.62 88 PRO A C 1
ATOM 668 O O . PRO A 1 88 ? 7.376 -12.200 9.621 1.00 94.62 88 PRO A O 1
ATOM 671 N N . PHE A 1 89 ? 8.091 -14.262 10.156 1.00 93.31 89 PHE A N 1
ATOM 672 C CA . PHE A 1 89 ? 9.464 -13.871 10.477 1.00 93.31 89 PHE A CA 1
ATOM 673 C C . PHE A 1 89 ? 10.302 -13.854 9.192 1.00 93.31 89 PHE A C 1
ATOM 675 O O . PHE A 1 89 ? 10.974 -14.828 8.860 1.00 93.31 89 PHE A O 1
ATOM 682 N N . ARG A 1 90 ? 10.177 -12.775 8.419 1.00 86.38 90 ARG A N 1
ATOM 683 C CA . ARG A 1 90 ? 10.912 -12.552 7.170 1.00 86.38 90 ARG A CA 1
ATOM 684 C C . ARG A 1 90 ? 11.124 -11.061 6.930 1.00 86.38 90 ARG A C 1
ATOM 686 O O . ARG A 1 90 ? 10.421 -10.248 7.535 1.00 86.38 90 ARG A O 1
ATOM 693 N N . LEU A 1 91 ? 12.062 -10.744 6.042 1.00 87.06 91 LEU A N 1
ATOM 694 C CA . LEU A 1 91 ? 12.163 -9.419 5.440 1.00 87.06 91 LEU A CA 1
ATOM 695 C C . LEU A 1 91 ? 10.894 -9.110 4.628 1.00 87.06 91 LEU A C 1
ATOM 697 O O . LEU A 1 91 ? 10.222 -10.048 4.170 1.00 87.06 91 LEU A O 1
ATOM 701 N N . PRO A 1 92 ? 10.540 -7.827 4.468 1.00 86.25 92 PRO A N 1
ATOM 702 C CA . PRO A 1 92 ? 9.417 -7.442 3.638 1.00 86.25 92 PRO A CA 1
ATOM 703 C C . PRO A 1 92 ? 9.523 -7.978 2.214 1.00 86.25 92 PRO A C 1
ATOM 705 O O . PRO A 1 92 ? 10.605 -8.058 1.646 1.00 86.25 92 PRO A O 1
ATOM 708 N N . SER A 1 93 ? 8.386 -8.274 1.591 1.00 83.75 93 SER A N 1
ATOM 709 C CA . SER A 1 93 ? 8.351 -8.743 0.202 1.00 83.75 93 SER A CA 1
ATOM 710 C C . SER A 1 93 ? 8.825 -7.705 -0.810 1.00 83.75 93 SER A C 1
ATOM 712 O O . SER A 1 93 ? 9.110 -8.072 -1.935 1.00 83.75 93 SER A O 1
ATOM 714 N N . TRP A 1 94 ? 8.877 -6.422 -0.444 1.00 77.75 94 TRP A N 1
ATOM 715 C CA . TRP A 1 94 ? 9.445 -5.385 -1.307 1.00 77.75 94 TRP A CA 1
ATOM 716 C C . TRP A 1 94 ? 10.973 -5.309 -1.230 1.00 77.75 94 TRP A C 1
ATOM 718 O O . TRP A 1 94 ? 11.570 -4.550 -1.975 1.00 77.75 94 TRP A O 1
ATOM 728 N N . GLU A 1 95 ? 11.615 -6.056 -0.331 1.00 74.88 95 GLU A N 1
ATOM 729 C CA . GLU A 1 95 ? 13.072 -6.241 -0.354 1.00 74.88 95 GLU A CA 1
ATOM 730 C C . GLU A 1 95 ? 13.484 -7.454 -1.202 1.00 74.88 95 GLU A C 1
ATOM 732 O O . GLU A 1 95 ? 14.662 -7.796 -1.248 1.00 74.88 95 GLU A O 1
ATOM 737 N N . ASP A 1 96 ? 12.523 -8.115 -1.855 1.00 73.88 96 ASP A N 1
ATOM 738 C CA . ASP A 1 96 ? 12.805 -9.151 -2.846 1.00 73.88 96 ASP A CA 1
ATOM 739 C C . ASP A 1 96 ? 13.446 -8.512 -4.089 1.00 73.88 96 ASP A C 1
ATOM 741 O O . ASP A 1 96 ? 13.026 -7.426 -4.500 1.00 73.88 96 ASP A O 1
ATOM 745 N N . GLU A 1 97 ? 14.454 -9.161 -4.681 1.00 60.28 97 GLU A N 1
ATOM 746 C CA . GLU A 1 97 ? 15.248 -8.581 -5.783 1.00 60.28 97 GLU A CA 1
ATOM 747 C C . GLU A 1 97 ? 14.368 -8.215 -6.990 1.00 60.28 97 GLU A C 1
ATOM 749 O O . GLU A 1 97 ? 14.611 -7.213 -7.662 1.00 60.28 97 GLU A O 1
ATOM 754 N N . ASP A 1 98 ? 13.277 -8.958 -7.187 1.00 64.06 98 ASP A N 1
ATOM 755 C CA . ASP A 1 98 ? 12.328 -8.761 -8.282 1.00 64.06 98 ASP A CA 1
ATOM 756 C C . ASP A 1 98 ? 11.187 -7.776 -7.955 1.00 64.06 98 ASP A C 1
ATOM 758 O O . ASP A 1 98 ? 10.407 -7.420 -8.840 1.00 64.06 98 ASP A O 1
ATOM 762 N N . ALA A 1 99 ? 11.053 -7.293 -6.711 1.00 60.81 99 ALA A N 1
ATOM 763 C CA . ALA A 1 99 ? 9.910 -6.461 -6.300 1.00 60.81 99 ALA A CA 1
ATOM 764 C C . ALA A 1 99 ? 9.841 -5.098 -7.012 1.00 60.81 99 ALA A C 1
ATOM 766 O O . ALA A 1 99 ? 8.783 -4.468 -7.059 1.00 60.81 99 ALA A O 1
ATOM 767 N N . PHE A 1 100 ? 10.971 -4.655 -7.563 1.00 60.88 100 PHE A N 1
ATOM 768 C CA . PHE A 1 100 ? 11.107 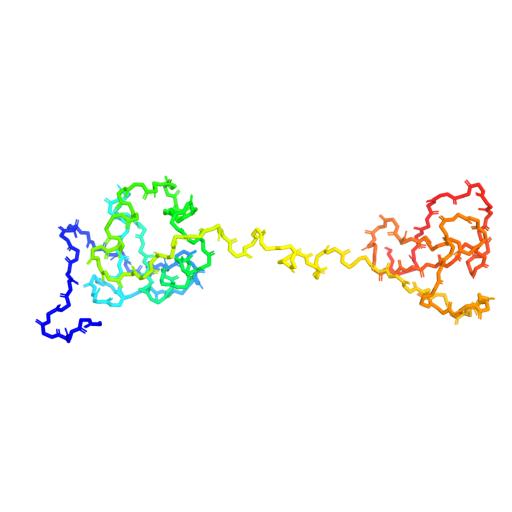-3.434 -8.350 1.00 60.88 100 PHE A CA 1
ATOM 769 C C . PHE A 1 100 ? 11.544 -3.715 -9.792 1.00 60.88 100 PHE A C 1
ATOM 771 O O . PHE A 1 100 ? 11.915 -2.770 -10.483 1.00 60.88 100 PHE A O 1
ATOM 778 N N . ALA A 1 101 ? 11.497 -4.967 -10.266 1.00 63.72 101 ALA A N 1
ATOM 779 C CA . ALA A 1 101 ? 11.910 -5.307 -11.630 1.00 63.72 101 ALA A CA 1
ATOM 780 C C . ALA A 1 101 ? 11.143 -4.471 -12.672 1.00 63.72 101 ALA A C 1
ATOM 782 O O . ALA A 1 101 ? 11.759 -3.829 -13.517 1.00 63.72 101 ALA A O 1
ATOM 783 N N . GLU A 1 102 ? 9.820 -4.344 -12.513 1.00 61.69 102 GLU A N 1
ATOM 784 C CA . GLU A 1 102 ? 8.964 -3.508 -13.375 1.00 61.69 102 GLU A CA 1
ATOM 785 C C . GLU A 1 102 ? 9.289 -2.003 -13.292 1.00 61.69 102 GLU A C 1
ATOM 787 O O . GLU A 1 102 ? 9.038 -1.260 -14.234 1.00 61.69 102 GLU A O 1
ATOM 792 N N . LEU A 1 103 ? 9.859 -1.534 -12.175 1.00 59.94 103 LEU A N 1
ATOM 793 C CA . LEU A 1 103 ? 10.306 -0.143 -12.004 1.00 59.94 103 LEU A CA 1
ATOM 794 C C . LEU A 1 103 ? 11.741 0.081 -12.513 1.00 59.94 103 LEU A C 1
ATOM 796 O O . LEU A 1 103 ? 12.159 1.229 -12.674 1.00 59.94 103 LEU A O 1
ATOM 800 N N . GLY A 1 104 ? 12.494 -0.998 -12.742 1.00 60.28 104 GLY A N 1
ATOM 801 C CA . GLY A 1 104 ? 13.844 -0.991 -13.298 1.00 60.28 104 GLY A CA 1
ATOM 802 C C . GLY A 1 104 ? 13.890 -1.143 -14.819 1.00 60.28 104 GLY A C 1
ATOM 803 O O . GLY A 1 104 ? 14.914 -0.808 -15.418 1.00 60.28 104 GLY A O 1
ATOM 804 N N . GLU A 1 105 ? 12.808 -1.604 -15.454 1.00 67.00 105 GLU A N 1
ATOM 805 C CA . GLU A 1 105 ? 12.713 -1.670 -16.913 1.00 67.00 105 GLU A CA 1
ATOM 806 C C . GLU A 1 105 ? 12.621 -0.258 -17.499 1.00 67.00 105 GLU A C 1
ATOM 808 O O . GLU A 1 105 ? 11.560 0.347 -17.650 1.00 67.00 105 GLU A O 1
ATOM 813 N N . ARG A 1 106 ? 13.789 0.297 -17.825 1.00 76.50 106 ARG A N 1
ATOM 814 C CA . ARG A 1 106 ? 13.876 1.447 -18.718 1.00 76.50 106 ARG A CA 1
ATOM 815 C C . ARG A 1 106 ? 13.352 1.044 -20.087 1.00 76.50 106 ARG A C 1
ATOM 817 O O . ARG A 1 106 ? 13.624 -0.061 -20.551 1.00 76.50 106 ARG A O 1
ATOM 824 N N .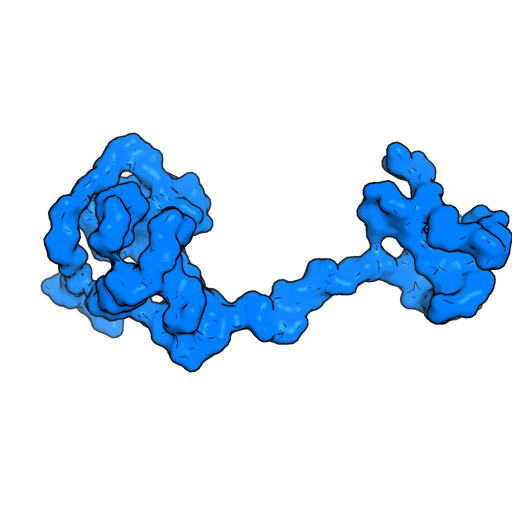 HIS A 1 107 ? 12.686 1.988 -20.749 1.00 87.38 107 HIS A N 1
ATOM 825 C CA . HIS A 1 107 ? 12.438 1.884 -22.178 1.00 87.38 107 HIS A CA 1
ATOM 826 C C . HIS A 1 107 ? 13.755 1.510 -22.882 1.00 87.38 107 HIS A C 1
ATOM 828 O O . HIS A 1 107 ? 14.802 2.098 -22.605 1.00 87.38 107 HIS A O 1
ATOM 834 N N . SER A 1 108 ? 13.717 0.485 -23.726 1.00 89.62 108 SER A N 1
ATOM 835 C CA . SER A 1 108 ? 14.910 -0.159 -24.292 1.00 89.62 108 SER A CA 1
ATOM 836 C C . SER A 1 108 ? 14.801 -0.390 -25.798 1.00 89.62 108 SER A C 1
ATOM 838 O O . SER A 1 108 ? 15.646 -1.067 -26.378 1.00 89.62 108 SER A O 1
ATOM 840 N N . GLN A 1 109 ? 13.780 0.186 -26.436 1.00 93.69 109 GLN A N 1
ATOM 841 C CA . GLN A 1 109 ? 13.521 0.037 -27.860 1.00 93.69 109 GLN A CA 1
ATOM 842 C C . GLN A 1 109 ? 13.788 1.352 -28.603 1.00 93.69 109 GLN A C 1
ATOM 844 O O . GLN A 1 109 ? 13.872 2.429 -28.021 1.00 93.69 109 GLN A O 1
ATOM 849 N N . CYS A 1 110 ? 13.972 1.270 -29.916 1.00 95.00 110 CYS A N 1
ATOM 850 C CA . CYS A 1 110 ? 14.066 2.439 -30.783 1.00 95.00 110 CYS A CA 1
ATOM 851 C C . CYS A 1 110 ? 12.711 2.735 -31.443 1.00 95.00 110 CYS A C 1
ATOM 853 O O . CYS A 1 110 ? 12.253 1.978 -32.313 1.00 95.00 110 CYS A O 1
ATOM 855 N N . ASP A 1 111 ? 12.121 3.875 -31.084 1.00 95.69 111 ASP A N 1
ATOM 856 C CA . ASP A 1 111 ? 10.830 4.381 -31.572 1.00 95.69 111 ASP A CA 1
ATOM 857 C C . ASP A 1 111 ? 10.938 5.215 -32.854 1.00 95.69 111 ASP A C 1
ATOM 859 O O . ASP A 1 111 ? 9.928 5.646 -33.413 1.00 95.69 111 ASP A O 1
ATOM 863 N N . ALA A 1 112 ? 12.149 5.446 -33.372 1.00 92.19 112 ALA A N 1
ATOM 864 C CA . ALA A 1 112 ? 12.325 6.171 -34.627 1.00 92.19 112 ALA A CA 1
ATOM 865 C C . ALA A 1 112 ? 11.524 5.505 -35.759 1.00 92.19 112 ALA A C 1
ATOM 867 O O . ALA A 1 112 ? 11.602 4.291 -35.932 1.00 92.19 112 ALA A O 1
ATOM 868 N N . ASN A 1 113 ? 10.797 6.278 -36.574 1.00 90.31 113 ASN A N 1
ATOM 869 C CA . ASN A 1 113 ? 9.959 5.723 -37.652 1.00 90.31 113 ASN A CA 1
ATOM 870 C C . ASN A 1 113 ? 10.711 4.685 -38.508 1.00 90.31 113 ASN A C 1
ATOM 872 O O . ASN A 1 113 ? 10.252 3.552 -38.658 1.00 90.31 113 ASN A O 1
ATOM 876 N N . ASP A 1 114 ? 11.927 5.026 -38.942 1.00 93.12 114 ASP A N 1
ATOM 877 C CA . ASP A 1 114 ? 12.838 4.127 -39.649 1.00 93.12 114 ASP A CA 1
ATOM 878 C C . ASP A 1 114 ? 14.053 3.796 -38.768 1.00 93.12 114 ASP A C 1
ATOM 880 O O . ASP A 1 114 ? 14.988 4.589 -38.647 1.00 93.12 114 ASP A O 1
ATOM 884 N N . CYS A 1 115 ? 14.061 2.610 -38.150 1.00 95.25 115 CYS A N 1
ATOM 885 C CA . CYS A 1 115 ? 15.243 2.117 -37.444 1.00 95.25 115 CYS A CA 1
ATOM 886 C C . CYS A 1 115 ? 16.281 1.613 -38.452 1.00 95.25 115 CYS A C 1
ATOM 888 O O . CYS A 1 115 ? 16.001 0.742 -39.277 1.00 95.25 115 CYS A O 1
ATOM 890 N N . LEU A 1 116 ? 17.488 2.170 -38.371 1.00 94.19 116 LEU A N 1
ATOM 891 C CA . LEU A 1 116 ? 18.611 1.874 -39.259 1.00 94.19 116 LEU A CA 1
ATOM 892 C C . LEU A 1 116 ? 19.573 0.827 -38.677 1.00 94.19 116 LEU A C 1
ATOM 894 O O . LEU A 1 116 ? 20.511 0.427 -39.368 1.00 94.19 116 LEU A O 1
ATOM 898 N N . TYR A 1 117 ? 19.375 0.407 -37.422 1.00 95.44 117 TYR A N 1
ATOM 899 C CA . TYR A 1 117 ? 20.292 -0.504 -36.748 1.00 95.44 117 TYR A CA 1
ATOM 900 C C . TYR A 1 117 ? 20.112 -1.947 -37.248 1.00 95.44 117 TYR A C 1
ATOM 902 O O . TYR A 1 117 ? 19.005 -2.483 -37.167 1.00 95.44 117 TYR A O 1
ATOM 910 N N . PRO A 1 118 ? 21.174 -2.623 -37.735 1.00 92.62 118 PRO A N 1
ATOM 911 C CA . PRO A 1 118 ? 21.064 -4.003 -38.211 1.00 92.62 118 PRO A CA 1
ATOM 912 C C . PRO A 1 118 ? 20.673 -5.022 -37.133 1.00 92.62 118 PRO A C 1
ATOM 914 O O . PRO A 1 118 ? 20.109 -6.057 -37.482 1.00 92.62 118 PRO A O 1
ATOM 917 N N . GLY A 1 119 ? 20.961 -4.737 -35.855 1.00 91.12 119 GLY A N 1
ATOM 918 C CA . GLY A 1 119 ? 20.544 -5.561 -34.710 1.00 91.12 119 GLY A CA 1
ATOM 919 C C . GLY A 1 119 ? 19.044 -5.476 -34.407 1.00 91.12 119 GLY A C 1
ATOM 920 O O . GLY A 1 119 ? 18.512 -6.278 -33.650 1.00 91.12 119 GLY A O 1
ATOM 921 N N . GLY A 1 120 ? 18.326 -4.550 -35.051 1.00 94.31 120 GLY A N 1
ATOM 922 C CA . GLY A 1 120 ? 16.905 -4.323 -34.819 1.00 94.31 120 GLY A CA 1
ATOM 923 C C . GLY A 1 120 ? 16.644 -3.267 -33.748 1.00 94.31 120 GLY A C 1
ATOM 924 O O . GLY A 1 120 ? 17.543 -2.577 -33.284 1.00 94.31 120 GLY A O 1
ATOM 925 N N . ARG A 1 121 ? 15.371 -3.086 -33.396 1.00 95.31 121 ARG A N 1
ATOM 926 C CA . ARG A 1 121 ? 14.933 -1.991 -32.513 1.00 95.31 121 ARG A CA 1
ATOM 927 C C . ARG A 1 121 ? 15.192 -2.261 -31.037 1.00 95.31 121 ARG A C 1
ATOM 929 O O . ARG A 1 121 ? 15.294 -1.300 -30.290 1.00 95.31 121 ARG A O 1
ATOM 936 N N . ASP A 1 122 ? 15.300 -3.531 -30.660 1.00 94.12 122 ASP A N 1
ATOM 937 C CA . ASP A 1 122 ? 15.395 -4.000 -29.271 1.00 94.12 122 ASP A CA 1
ATOM 938 C C . ASP A 1 122 ? 16.846 -4.135 -28.787 1.00 94.12 122 ASP A C 1
ATOM 940 O O . ASP A 1 122 ? 17.100 -4.504 -27.643 1.00 94.12 122 ASP A O 1
ATOM 944 N N . GLU A 1 123 ? 17.807 -3.875 -29.675 1.00 92.50 123 GLU A N 1
ATOM 945 C CA . GLU A 1 123 ? 19.235 -3.948 -29.394 1.00 92.50 123 GLU A CA 1
ATOM 946 C C . GLU A 1 123 ? 19.861 -2.555 -29.504 1.00 92.50 123 GLU A C 1
ATOM 948 O O . GLU A 1 123 ? 19.453 -1.732 -30.326 1.00 92.50 123 GLU A O 1
ATOM 953 N N . ALA A 1 124 ? 20.879 -2.290 -28.689 1.00 93.38 124 ALA A N 1
ATOM 954 C CA . ALA A 1 124 ? 21.638 -1.047 -28.703 1.00 93.38 124 ALA A CA 1
ATOM 955 C C . ALA A 1 124 ? 23.083 -1.300 -28.259 1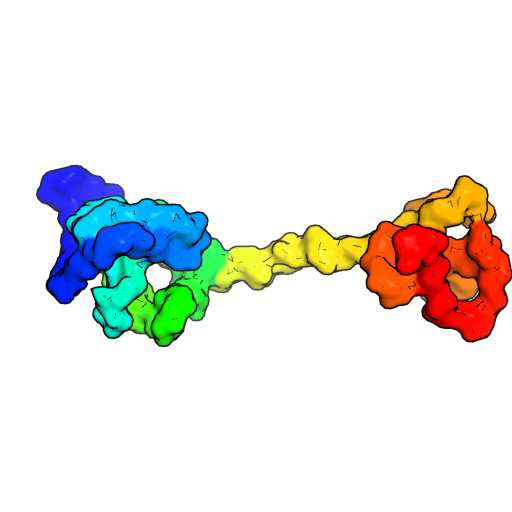.00 93.38 124 ALA A C 1
ATOM 957 O O . ALA A 1 124 ? 23.360 -2.225 -27.493 1.00 93.38 124 ALA A O 1
ATOM 958 N N . GLU A 1 125 ? 24.002 -0.466 -28.733 1.00 93.44 125 GLU A N 1
ATOM 959 C CA . GLU A 1 125 ? 25.388 -0.460 -28.260 1.00 93.44 125 GLU A CA 1
ATOM 960 C C . GLU A 1 125 ? 25.502 0.320 -26.943 1.00 93.44 125 GLU A C 1
ATOM 962 O O . GLU A 1 125 ? 24.718 1.229 -26.680 1.00 93.44 125 GLU A O 1
ATOM 967 N N . GLU A 1 126 ? 26.494 -0.021 -26.115 1.00 88.00 126 GLU A N 1
ATOM 968 C CA . GLU A 1 126 ? 26.762 0.701 -24.861 1.00 88.00 126 GLU A CA 1
ATOM 969 C C . GLU A 1 126 ? 27.224 2.144 -25.128 1.00 88.00 126 GLU A C 1
ATOM 971 O O . GLU A 1 126 ? 26.808 3.067 -24.437 1.00 88.00 126 GLU A O 1
ATOM 976 N N . GLU A 1 127 ? 28.034 2.346 -26.171 1.00 88.38 127 GLU A N 1
ATOM 977 C CA . GLU A 1 127 ? 28.475 3.657 -26.646 1.00 88.38 127 GLU A CA 1
ATOM 978 C C . GLU A 1 127 ? 28.564 3.660 -28.176 1.00 88.38 127 GLU A C 1
ATOM 980 O O . GLU A 1 127 ? 28.920 2.653 -28.790 1.00 88.38 127 GLU A O 1
ATOM 985 N N . GLY A 1 128 ? 28.319 4.821 -28.791 1.00 89.94 128 GLY A N 1
ATOM 986 C CA . GLY A 1 128 ? 28.573 5.047 -30.214 1.00 89.94 128 GLY A CA 1
ATOM 987 C C . GLY A 1 128 ? 27.318 5.358 -31.042 1.00 89.94 128 GLY A C 1
ATOM 988 O O . GLY A 1 128 ? 26.351 5.931 -30.530 1.00 89.94 128 GLY A O 1
ATOM 989 N N . PRO A 1 129 ? 27.332 5.067 -32.356 1.00 91.62 129 PRO A N 1
ATOM 990 C CA . PRO A 1 129 ? 26.265 5.456 -33.283 1.00 91.62 129 PRO A CA 1
ATOM 991 C C . PRO A 1 129 ? 24.932 4.738 -33.033 1.00 91.62 129 PRO A C 1
ATOM 993 O O . PRO A 1 129 ? 23.875 5.247 -33.424 1.00 91.62 129 PRO A O 1
ATOM 996 N N . TRP A 1 130 ? 24.986 3.581 -32.374 1.00 94.06 130 TRP A N 1
ATOM 997 C CA . TRP A 1 130 ? 23.834 2.745 -32.048 1.00 94.06 130 TRP A CA 1
ATOM 998 C C . TRP A 1 130 ? 23.525 2.722 -30.548 1.00 94.06 130 TRP A C 1
ATOM 1000 O O . TRP A 1 130 ? 22.773 1.867 -30.090 1.00 94.06 130 TRP A O 1
ATOM 1010 N N . GLU A 1 131 ? 24.070 3.675 -29.789 1.00 94.06 131 GLU A N 1
ATOM 1011 C CA . GLU A 1 131 ? 23.623 3.959 -28.425 1.00 94.06 131 GLU A CA 1
ATOM 1012 C C . GLU A 1 131 ? 22.159 4.415 -28.445 1.00 94.06 131 GLU A C 1
ATOM 1014 O O . GLU A 1 131 ? 21.763 5.246 -29.277 1.00 94.06 131 GLU A O 1
ATOM 1019 N N . LEU A 1 132 ? 21.364 3.869 -27.524 1.00 94.12 132 LEU A N 1
ATOM 1020 C CA . LEU A 1 132 ? 19.972 4.254 -27.332 1.00 94.12 132 LEU A CA 1
ATOM 1021 C C . LEU A 1 132 ? 19.878 5.448 -26.378 1.00 94.12 132 LEU A C 1
ATOM 1023 O O . LEU A 1 132 ? 20.192 5.346 -25.193 1.00 94.12 132 LEU A O 1
ATOM 1027 N N . LEU A 1 133 ? 19.392 6.575 -26.890 1.00 93.94 133 LEU A N 1
ATOM 1028 C CA . LEU A 1 133 ? 19.103 7.765 -26.102 1.00 93.94 133 LEU A CA 1
ATOM 1029 C C . LEU A 1 133 ? 17.618 7.790 -25.748 1.00 93.94 133 LEU A C 1
ATOM 1031 O O . LEU A 1 133 ? 16.767 7.722 -26.631 1.00 93.94 133 LEU A O 1
ATOM 1035 N N . LEU A 1 134 ? 17.311 7.933 -24.460 1.00 94.12 134 LEU A N 1
ATOM 1036 C CA . LEU A 1 134 ? 15.942 8.133 -23.984 1.00 94.12 134 LEU A CA 1
ATOM 1037 C C . LEU A 1 134 ? 15.582 9.611 -23.978 1.00 94.12 134 LEU A C 1
ATOM 1039 O O . LEU A 1 134 ? 16.437 10.463 -23.711 1.00 94.12 134 LEU A O 1
ATOM 1043 N N . CYS A 1 135 ? 14.307 9.906 -24.235 1.00 93.69 135 CYS A N 1
ATOM 1044 C CA . CYS A 1 135 ? 13.804 11.271 -24.165 1.00 93.69 135 CYS A CA 1
ATOM 1045 C C . CYS A 1 135 ? 14.064 11.851 -22.767 1.00 93.69 135 CYS A C 1
ATOM 1047 O O . CYS A 1 135 ? 13.642 11.279 -21.759 1.00 93.69 135 CYS A O 1
ATOM 1049 N N . CYS A 1 136 ? 14.729 13.004 -22.693 1.00 92.88 136 CYS A N 1
ATOM 1050 C CA . CYS A 1 136 ? 15.071 13.636 -21.419 1.00 92.88 136 CYS A CA 1
ATOM 1051 C C . CYS A 1 136 ? 13.853 14.114 -20.615 1.00 92.88 136 CYS A C 1
ATOM 1053 O O . CYS A 1 136 ? 13.974 14.330 -19.409 1.00 92.88 136 CYS A O 1
ATOM 1055 N N . SER A 1 137 ? 12.704 14.271 -21.273 1.00 91.94 137 SER A N 1
ATOM 1056 C CA . SER A 1 137 ? 11.487 14.828 -20.682 1.00 91.94 137 SER A CA 1
ATOM 1057 C C . SER A 1 137 ? 10.523 13.753 -20.176 1.00 91.94 137 SER A C 1
ATOM 1059 O O . SER A 1 137 ? 9.984 13.899 -19.079 1.00 91.94 137 SER A O 1
ATOM 1061 N N . CYS A 1 138 ? 10.341 12.649 -20.909 1.00 90.62 138 CYS A N 1
ATOM 1062 C CA . CYS A 1 138 ? 9.398 11.589 -20.527 1.00 90.62 138 CYS A CA 1
ATOM 1063 C C . CYS A 1 138 ? 10.043 10.230 -20.231 1.00 90.62 138 CYS A C 1
ATOM 1065 O O . CYS A 1 138 ? 9.413 9.410 -19.568 1.00 90.62 138 CYS A O 1
ATOM 1067 N N . ALA A 1 139 ? 11.255 9.969 -20.740 1.00 89.94 139 ALA A N 1
ATOM 1068 C CA . ALA A 1 139 ? 11.919 8.659 -20.737 1.00 89.94 139 ALA A CA 1
ATOM 1069 C C . ALA A 1 139 ? 11.064 7.480 -21.264 1.00 89.94 139 ALA A C 1
ATOM 1071 O O . ALA A 1 139 ? 11.429 6.323 -21.064 1.00 89.94 139 ALA A O 1
ATOM 1072 N N . ALA A 1 140 ? 9.934 7.776 -21.917 1.00 90.00 140 ALA A N 1
ATOM 1073 C CA . ALA A 1 140 ? 8.964 6.803 -22.411 1.00 90.00 140 ALA A CA 1
ATOM 1074 C C . ALA A 1 140 ? 9.225 6.389 -23.863 1.00 90.00 140 ALA A C 1
ATOM 1076 O O . ALA A 1 140 ? 8.761 5.329 -24.268 1.00 90.00 140 ALA A O 1
ATOM 1077 N N . GLU A 1 141 ? 9.962 7.217 -24.606 1.00 94.00 141 GLU A N 1
ATOM 1078 C CA . GLU A 1 141 ? 10.449 6.923 -25.951 1.00 94.00 141 GLU A CA 1
ATOM 1079 C C . GLU A 1 141 ? 11.982 6.882 -25.961 1.00 94.00 141 GLU A C 1
ATOM 1081 O O . GLU A 1 141 ? 12.645 7.567 -25.158 1.00 94.00 141 GLU A O 1
ATOM 1086 N N . GLY A 1 142 ? 12.535 6.107 -26.891 1.00 94.44 142 GLY A N 1
ATOM 1087 C CA . GLY A 1 142 ? 13.960 5.962 -27.155 1.00 94.44 142 GLY A CA 1
ATOM 1088 C C . GLY A 1 142 ? 14.298 6.063 -28.642 1.00 94.44 142 GLY A C 1
ATOM 1089 O O . GLY A 1 142 ? 13.515 5.706 -29.518 1.00 94.44 142 GLY A O 1
ATOM 1090 N N . THR A 1 143 ? 15.502 6.529 -28.961 1.00 95.38 143 THR A N 1
ATOM 1091 C CA . THR A 1 143 ? 16.020 6.499 -30.333 1.00 95.38 143 THR A CA 1
ATOM 1092 C C . THR A 1 143 ? 17.489 6.127 -30.354 1.00 95.38 143 THR A C 1
ATOM 1094 O O . THR A 1 143 ? 18.267 6.557 -29.500 1.00 95.38 143 THR A O 1
ATOM 1097 N N . HIS A 1 144 ? 17.911 5.360 -31.360 1.00 95.88 144 HIS A N 1
ATOM 1098 C CA . HIS A 1 144 ? 19.338 5.259 -31.640 1.00 95.88 144 HIS A CA 1
ATOM 1099 C C . HIS A 1 144 ? 19.838 6.594 -32.175 1.00 95.88 144 HIS A C 1
ATOM 1101 O O . HIS A 1 144 ? 19.199 7.216 -33.032 1.00 95.88 144 HIS A O 1
ATOM 1107 N N . ARG A 1 145 ? 21.040 6.989 -31.763 1.00 93.69 145 ARG A N 1
ATOM 1108 C CA . ARG A 1 145 ? 21.687 8.231 -32.209 1.00 93.69 145 ARG A CA 1
ATOM 1109 C C . ARG A 1 145 ? 21.600 8.443 -33.728 1.00 93.69 145 ARG A C 1
ATOM 1111 O O . ARG A 1 145 ? 21.181 9.510 -34.181 1.00 93.69 145 ARG A O 1
ATOM 1118 N N . HIS A 1 146 ? 21.951 7.432 -34.525 1.00 93.75 146 HIS A N 1
ATOM 1119 C CA . HIS A 1 146 ? 21.878 7.518 -35.988 1.00 93.75 146 HIS A CA 1
ATOM 1120 C C . HIS A 1 146 ? 20.458 7.513 -36.561 1.00 93.75 146 HIS A C 1
ATOM 1122 O O . HIS A 1 146 ? 20.240 8.134 -37.601 1.00 93.75 146 HIS A O 1
ATOM 1128 N N . CYS A 1 147 ? 19.487 6.885 -35.894 1.00 93.94 147 CYS A N 1
ATOM 1129 C CA . CYS A 1 147 ? 18.100 6.872 -36.367 1.00 93.94 147 CYS A CA 1
ATOM 1130 C C . CYS A 1 147 ? 17.459 8.267 -36.303 1.00 93.94 147 CYS A C 1
ATOM 1132 O O . CYS A 1 147 ? 16.653 8.612 -37.162 1.00 93.94 147 CYS A O 1
ATOM 1134 N N . SER A 1 148 ? 17.891 9.108 -35.359 1.00 90.75 148 SER A N 1
ATOM 1135 C CA . SER A 1 148 ? 17.484 10.519 -35.271 1.00 90.75 148 SER A CA 1
ATOM 1136 C C . SER A 1 148 ? 18.504 11.504 -35.857 1.00 90.75 148 SER A C 1
ATOM 1138 O O . SER A 1 148 ? 18.384 12.711 -35.650 1.00 90.75 148 SER A O 1
ATOM 1140 N N . GLY A 1 149 ? 19.518 11.026 -36.590 1.00 89.81 149 GLY A N 1
ATOM 1141 C CA . GLY A 1 149 ? 20.513 11.887 -37.243 1.00 89.81 149 GLY A CA 1
ATOM 1142 C C . GLY A 1 149 ? 21.348 12.736 -36.273 1.00 89.81 149 GLY A C 1
ATOM 1143 O O . GLY A 1 149 ? 21.813 13.823 -36.630 1.00 89.81 149 GLY A O 1
ATOM 1144 N N . LEU A 1 150 ? 21.523 12.264 -35.039 1.00 90.19 150 LEU A N 1
ATOM 1145 C CA . LEU A 1 150 ? 22.257 12.962 -33.990 1.00 90.19 150 LEU A CA 1
ATOM 1146 C C . LEU A 1 150 ? 23.771 12.786 -34.177 1.00 90.19 150 LEU A C 1
ATOM 1148 O O . LEU A 1 150 ? 24.252 11.750 -34.633 1.00 90.19 150 LEU A O 1
ATOM 1152 N N . ARG A 1 151 ? 24.542 13.814 -33.805 1.00 87.31 151 ARG A N 1
ATOM 1153 C CA . ARG A 1 151 ? 26.015 13.761 -33.801 1.00 87.31 151 ARG A CA 1
ATOM 1154 C C . ARG A 1 151 ? 26.520 13.000 -32.575 1.00 87.31 151 ARG A C 1
ATOM 1156 O O . ARG A 1 151 ? 25.876 13.034 -31.530 1.00 87.31 151 ARG A O 1
ATOM 1163 N N . ASP A 1 152 ? 27.719 12.432 -32.657 1.00 82.00 152 ASP A N 1
ATOM 1164 C CA . ASP A 1 152 ? 28.358 11.683 -31.555 1.00 82.00 152 ASP A CA 1
ATOM 1165 C C . ASP A 1 152 ? 28.582 12.521 -30.286 1.00 82.00 152 ASP A C 1
ATOM 1167 O O . ASP A 1 152 ? 28.646 11.990 -29.187 1.00 82.00 152 ASP A O 1
ATOM 1171 N N . SER A 1 153 ? 28.640 13.850 -30.407 1.00 82.31 153 SER A N 1
ATOM 1172 C CA . SER A 1 153 ? 28.799 14.758 -29.265 1.00 82.31 153 SER A CA 1
ATOM 1173 C C . SER A 1 153 ? 27.506 15.047 -28.490 1.00 82.31 153 SER A C 1
ATOM 1175 O O . SER A 1 153 ? 27.558 15.756 -27.488 1.00 82.31 153 SER A O 1
ATOM 1177 N N . ILE A 1 154 ? 26.339 14.617 -28.982 1.00 84.44 154 ILE A N 1
ATOM 1178 C CA . ILE A 1 154 ? 25.036 14.927 -28.374 1.00 84.44 154 ILE A CA 1
ATOM 1179 C C . ILE A 1 154 ? 24.678 13.843 -27.358 1.00 84.44 154 ILE A C 1
ATOM 1181 O O . ILE A 1 154 ? 24.530 12.690 -27.727 1.00 84.44 154 ILE A O 1
ATOM 1185 N N . THR A 1 155 ? 24.488 14.186 -26.090 1.00 82.00 155 THR A N 1
ATOM 1186 C CA . THR A 1 155 ? 24.131 13.206 -25.044 1.00 82.00 155 THR A CA 1
ATOM 1187 C C . THR A 1 155 ? 22.671 13.287 -24.600 1.00 82.00 155 THR A C 1
ATOM 1189 O O . THR A 1 155 ? 22.247 12.532 -23.733 1.00 82.00 155 THR A O 1
ATOM 1192 N N . SER A 1 156 ? 21.893 14.206 -25.177 1.00 88.88 156 SER A N 1
ATOM 1193 C CA . SER A 1 156 ? 20.488 14.436 -24.840 1.00 88.88 156 SER A CA 1
ATOM 1194 C C . SER A 1 156 ? 19.626 14.443 -26.095 1.00 88.88 156 SER A C 1
ATOM 1196 O O . SER A 1 156 ? 19.987 15.073 -27.092 1.00 88.88 156 SER A O 1
ATOM 1198 N N . TRP A 1 157 ? 18.464 13.811 -26.016 1.00 93.88 157 TRP A N 1
ATOM 1199 C CA . TRP A 1 157 ? 17.448 13.799 -27.059 1.00 93.88 157 TRP A CA 1
ATOM 1200 C C . TRP A 1 157 ? 16.067 14.005 -26.425 1.00 93.88 157 TRP A C 1
ATOM 1202 O O . TRP A 1 157 ? 15.862 13.654 -25.264 1.00 93.88 157 TRP A O 1
ATOM 1212 N N . GLU A 1 158 ? 15.145 14.601 -27.173 1.00 95.44 158 GLU A N 1
ATOM 1213 C CA . GLU A 1 158 ? 13.756 14.835 -26.780 1.00 95.44 158 GLU A CA 1
ATOM 1214 C C . GLU A 1 158 ? 12.855 14.374 -27.932 1.00 95.44 158 GLU A C 1
ATOM 1216 O O . GLU A 1 158 ? 13.167 14.633 -29.098 1.00 95.44 158 GLU A O 1
ATOM 1221 N N . CYS A 1 159 ? 11.790 13.641 -27.610 1.00 92.81 159 CYS A N 1
ATOM 1222 C CA . CYS A 1 159 ? 10.824 13.145 -28.586 1.00 92.81 159 CYS A CA 1
ATOM 1223 C C . CYS A 1 159 ? 9.809 14.225 -28.976 1.00 92.81 159 CYS A C 1
ATOM 1225 O O . CYS A 1 159 ? 9.528 15.137 -28.203 1.00 92.81 159 CYS A O 1
ATOM 1227 N N . ASP A 1 160 ? 9.200 14.083 -30.155 1.00 90.81 160 ASP A N 1
ATOM 1228 C CA . ASP A 1 160 ? 8.247 15.065 -30.698 1.00 90.81 160 ASP A CA 1
ATOM 1229 C C . ASP A 1 160 ? 6.923 15.145 -29.905 1.00 90.81 160 ASP A C 1
ATOM 1231 O O . ASP A 1 160 ? 6.115 16.050 -30.117 1.00 90.81 160 ASP A O 1
ATOM 1235 N N . SER A 1 161 ? 6.661 14.164 -29.036 1.00 87.25 161 SER A N 1
ATOM 1236 C CA . SER A 1 161 ? 5.446 14.053 -28.221 1.00 87.25 161 SER A CA 1
ATOM 1237 C C . SER A 1 161 ? 5.496 14.838 -26.898 1.00 87.25 161 SER A C 1
ATOM 1239 O O . SER A 1 161 ? 4.472 14.906 -26.209 1.00 87.25 161 SER A O 1
ATOM 1241 N N . CYS A 1 162 ? 6.652 15.416 -26.546 1.00 88.81 162 CYS A N 1
ATOM 1242 C CA . CYS A 1 162 ? 6.877 16.258 -25.361 1.00 88.81 162 CYS A CA 1
ATOM 1243 C C . CYS A 1 162 ? 6.784 17.755 -25.697 1.00 88.81 162 CYS A C 1
ATOM 1245 O O . CYS A 1 162 ? 6.238 18.501 -24.849 1.00 88.81 162 CYS A O 1
#

pLDDT: mean 90.41, std 8.82, range [59.94, 98.0]

Foldseek 3Di:
DDDPVGQDFDPDPAFADPQQAAPQPRHGDDRGGDLQKDAQNPPSHHIHGLVSLLVVLVQAALVQDADPPPRHRVSRVVRNVVSPRDHHHDHGNCPPPCVCVVVVDQDQFAPQPDAPDPVHGNDADPADQRHWAAAPPPSNHIHRCVSVPHDSPDRHDHDPVD

InterPro domains:
  IPR001841 Zinc finger, RING-type [PS50089] (22-71)
  IPR011011 Zinc finger, FYVE/PHD-type [SSF57903] (88-162)
  IPR013083 Zinc finger, RING/FYVE/PHD-type [G3DSA:3.30.40.10] (4-84)
  IPR013083 Zinc finger, RING/FYVE/PHD-type [G3DSA:3.30.40.10] (90-162)
  IPR019786 Zinc finger, PHD-type, conserved site [PS01359] (22-70)
  IPR051188 PHD-type Zinc Finger Domain-Containing Protein [PTHR12420] (2-151)
  IPR059102 PHF7/G2E3-like, PHD zinc finger domain [PF26054] (105-162)

Organism: NCBI:txid239371

Secondary structure (DSSP, 8-state):
---GGG---------PPTTPBPTTT-PBPPSS--SSEEE-TTTSS-EEEHHHHHHHHHHHHHHH---TTT---HHHHHHHHHTT----SS--GGGSTTTTHHHH----S---SS---TT-TT--BSSSTTBEEEBTTTSS-EEETTTTT--TT---B--TT-